Protein AF-A0A164HTQ0-F1 (afdb_monomer_lite)

pLDDT: mean 90.36, std 9.26, range [44.38, 96.44]

Sequence (57 aa):
MGVGRLVQIDEDTIELGGIFILPKYRGLHLAGEIVAFLVQTAKRSHIQNVYCLPLKN

Organism: Bacillus cereus (NCBI:txid1396)

Secondary structure (DSSP, 8-state):
-EEEEEEE-SSSEEEEEEEEE-GGGTTSSHHHHHHHH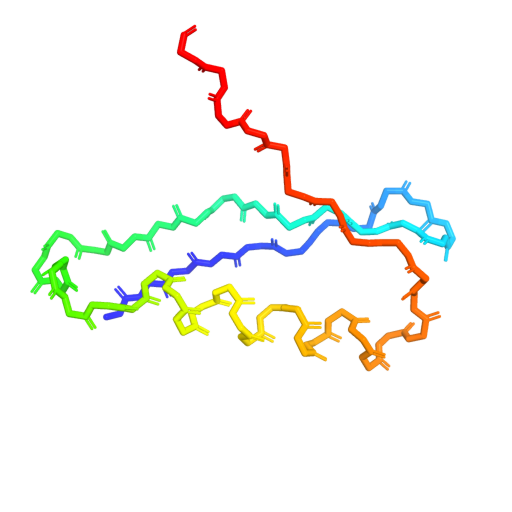HHHHHHHTT-SEEEE-----

Structure (mmCIF, N/CA/C/O backbone):
data_AF-A0A164HTQ0-F1
#
_entry.id   AF-A0A164HTQ0-F1
#
loop_
_atom_site.group_PDB
_atom_site.id
_atom_site.type_symbol
_atom_site.label_atom_id
_atom_site.label_alt_id
_atom_site.label_comp_id
_atom_site.label_asym_id
_atom_site.label_entity_id
_atom_site.label_seq_id
_atom_site.pdbx_PDB_ins_code
_atom_site.Cartn_x
_atom_site.Cartn_y
_atom_site.Cartn_z
_atom_site.occupancy
_atom_site.B_iso_or_equiv
_atom_site.auth_seq_id
_atom_site.auth_comp_id
_atom_site.auth_asym_id
_atom_site.auth_atom_id
_atom_site.pdbx_PDB_model_num
ATOM 1 N N . MET A 1 1 ? 13.206 -1.774 -6.064 1.00 88.06 1 MET A N 1
ATOM 2 C CA . MET A 1 1 ? 12.861 -0.876 -4.941 1.00 88.06 1 MET A CA 1
ATOM 3 C C . MET A 1 1 ? 11.548 -0.168 -5.224 1.00 88.06 1 MET A C 1
ATOM 5 O O . MET A 1 1 ? 11.314 0.245 -6.359 1.00 88.06 1 MET A O 1
ATOM 9 N N . GLY A 1 2 ? 10.720 -0.028 -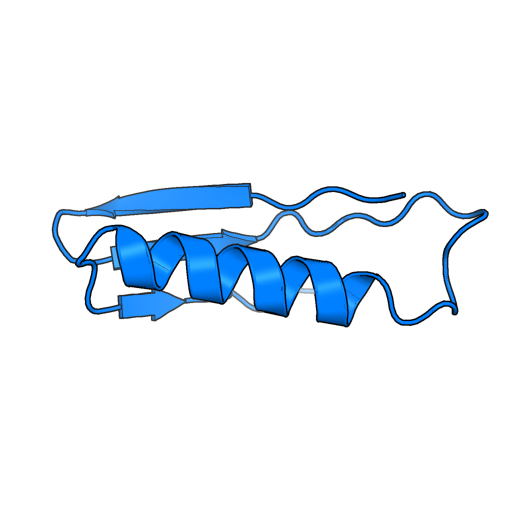4.198 1.00 93.75 2 GLY A N 1
ATOM 10 C CA . GLY A 1 2 ? 9.434 0.653 -4.259 1.00 93.75 2 GLY A CA 1
ATOM 11 C C . GLY A 1 2 ? 8.959 1.021 -2.861 1.00 93.75 2 GLY A C 1
ATOM 12 O O . GLY A 1 2 ? 9.622 0.691 -1.878 1.00 93.75 2 GLY A O 1
ATOM 13 N N . VAL A 1 3 ? 7.835 1.719 -2.799 1.00 95.56 3 VAL A N 1
ATOM 14 C CA . VAL A 1 3 ? 7.212 2.184 -1.559 1.00 95.56 3 VAL A CA 1
ATOM 15 C C . VAL A 1 3 ? 5.708 1.949 -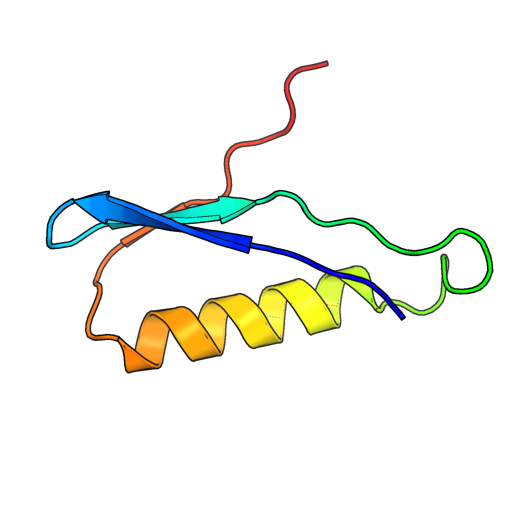1.607 1.00 95.56 3 VAL A C 1
ATOM 17 O O . VAL A 1 3 ? 5.121 1.798 -2.679 1.00 95.56 3 VAL A O 1
ATOM 20 N N . GLY A 1 4 ? 5.098 1.934 -0.431 1.00 95.25 4 GLY A N 1
ATOM 21 C CA . GLY A 1 4 ? 3.659 1.955 -0.230 1.00 95.25 4 GLY A CA 1
ATOM 22 C C . GLY A 1 4 ? 3.355 2.456 1.177 1.00 95.25 4 GLY A C 1
ATOM 23 O O . GLY A 1 4 ? 4.272 2.633 1.983 1.00 95.25 4 GLY A O 1
ATOM 24 N N . ARG A 1 5 ? 2.086 2.731 1.463 1.00 96.44 5 ARG A N 1
ATOM 25 C CA . ARG A 1 5 ? 1.661 3.419 2.682 1.00 96.44 5 ARG A CA 1
ATOM 26 C C . ARG A 1 5 ? 0.502 2.680 3.342 1.00 96.44 5 ARG A C 1
ATOM 28 O O . ARG A 1 5 ? -0.383 2.183 2.650 1.00 96.44 5 ARG A O 1
ATOM 35 N N . LEU A 1 6 ? 0.511 2.670 4.672 1.00 95.62 6 LEU A N 1
ATOM 36 C CA . LEU A 1 6 ? -0.662 2.418 5.503 1.00 95.62 6 LEU A CA 1
ATOM 37 C C . LEU A 1 6 ? -1.103 3.748 6.121 1.00 95.62 6 LEU A C 1
ATOM 39 O O . LEU A 1 6 ? -0.257 4.502 6.603 1.00 95.62 6 LEU A O 1
ATOM 43 N N . VAL A 1 7 ? -2.397 4.039 6.098 1.00 95.06 7 VAL A N 1
ATOM 44 C CA . VAL A 1 7 ? -3.002 5.203 6.756 1.00 95.06 7 VAL A CA 1
ATOM 45 C C . VAL A 1 7 ? -4.075 4.693 7.686 1.00 95.06 7 VAL A C 1
ATOM 47 O O . VAL A 1 7 ? -5.000 4.020 7.242 1.00 95.06 7 VAL A O 1
ATOM 50 N N . GLN A 1 8 ? -3.956 5.002 8.970 1.00 93.56 8 GLN A N 1
ATOM 51 C CA . GLN A 1 8 ? -5.037 4.731 9.902 1.00 93.56 8 GLN A CA 1
ATOM 52 C C . GLN A 1 8 ? -6.192 5.693 9.623 1.00 93.56 8 GLN A C 1
ATOM 54 O O . GLN A 1 8 ? -5.986 6.905 9.562 1.00 93.56 8 GLN A O 1
ATOM 59 N N . ILE A 1 9 ? -7.379 5.133 9.410 1.00 94.69 9 ILE A N 1
ATOM 60 C CA . ILE A 1 9 ? -8.609 5.885 9.150 1.00 94.69 9 ILE A CA 1
ATOM 61 C C . ILE A 1 9 ? -9.382 6.068 10.454 1.00 94.69 9 ILE A C 1
ATOM 63 O O . ILE A 1 9 ? -9.814 7.175 10.762 1.00 94.69 9 ILE A O 1
ATOM 67 N N . ASP A 1 10 ? -9.498 4.993 11.233 1.00 93.19 10 ASP A N 1
ATOM 68 C CA . ASP A 1 10 ? -10.149 4.969 12.542 1.00 93.19 10 ASP A CA 1
ATOM 69 C C . ASP A 1 10 ? -9.558 3.854 13.430 1.00 93.19 10 ASP A C 1
ATOM 71 O O . ASP A 1 10 ? -8.462 3.346 13.168 1.00 93.19 10 ASP A O 1
ATOM 75 N N . GLU A 1 11 ? -10.243 3.521 14.525 1.00 91.44 11 GLU A N 1
ATOM 76 C CA . GLU A 1 11 ? -9.807 2.531 15.518 1.00 91.44 11 GLU A CA 1
ATOM 77 C C . GLU A 1 11 ? -9.672 1.112 14.940 1.00 91.44 11 GLU A C 1
ATOM 79 O O . GLU A 1 11 ? -8.795 0.365 15.367 1.00 91.44 11 GLU A O 1
ATOM 84 N N . ASP A 1 12 ? -10.471 0.766 13.928 1.00 93.06 12 ASP A N 1
ATOM 85 C CA . ASP A 1 12 ? -10.568 -0.587 13.372 1.00 93.06 12 ASP A CA 1
ATOM 86 C C . ASP A 1 12 ? -10.232 -0.656 11.876 1.00 93.06 12 ASP A C 1
ATOM 88 O O . ASP A 1 12 ? -10.322 -1.733 11.271 1.00 93.06 12 ASP A O 1
ATOM 92 N N . THR A 1 13 ? -9.816 0.460 11.270 1.00 93.88 13 THR A N 1
ATOM 93 C CA . THR A 1 13 ? -9.627 0.572 9.821 1.00 93.88 13 THR A CA 1
ATOM 94 C C . THR A 1 13 ? -8.298 1.210 9.429 1.00 93.88 13 THR A C 1
ATOM 96 O O . THR A 1 13 ? -7.957 2.324 9.835 1.00 93.88 13 THR A O 1
ATOM 99 N N . ILE A 1 14 ? -7.580 0.536 8.525 1.00 95.88 14 ILE A N 1
ATOM 100 C CA . ILE A 1 14 ? -6.430 1.076 7.794 1.00 95.88 14 ILE A CA 1
ATOM 101 C C . ILE A 1 14 ? -6.703 1.079 6.284 1.00 95.88 14 ILE A C 1
ATOM 103 O O . ILE A 1 14 ? -7.165 0.095 5.705 1.00 95.88 14 ILE A O 1
ATOM 107 N N . GLU A 1 15 ? -6.321 2.166 5.622 1.00 94.94 15 GLU A N 1
ATOM 108 C CA . GLU A 1 15 ? -6.147 2.229 4.172 1.00 94.94 15 GLU A CA 1
ATOM 109 C C . GLU A 1 15 ? -4.720 1.807 3.796 1.00 94.94 15 GLU A C 1
ATOM 111 O O . GLU A 1 15 ? -3.735 2.357 4.289 1.00 94.94 15 GLU A O 1
ATOM 116 N N . LEU A 1 16 ? -4.606 0.864 2.866 1.00 95.19 16 LEU A N 1
ATOM 117 C CA . LEU A 1 16 ? -3.389 0.552 2.131 1.00 95.19 16 LEU A CA 1
ATOM 118 C C . LEU A 1 16 ? -3.429 1.265 0.779 1.00 95.19 16 LEU A C 1
ATOM 120 O O . LEU A 1 16 ? -4.371 1.098 0.005 1.00 95.19 16 LEU A O 1
ATOM 124 N N . GLY A 1 17 ? -2.375 2.008 0.452 1.00 94.50 17 GLY A N 1
ATOM 125 C CA . GLY A 1 17 ? -2.335 2.766 -0.794 1.00 94.50 17 GLY A CA 1
ATOM 126 C C . GLY A 1 17 ? -0.969 3.352 -1.124 1.00 94.50 17 GLY A C 1
ATOM 127 O O . GLY A 1 17 ? 0.048 3.024 -0.513 1.00 94.50 17 GLY A O 1
ATOM 128 N N . GLY A 1 18 ? -0.937 4.227 -2.134 1.00 92.75 18 GLY A N 1
ATOM 129 C CA . GLY A 1 18 ? 0.283 4.938 -2.534 1.00 92.75 18 GLY A CA 1
ATOM 130 C C . GLY A 1 18 ? 1.407 4.021 -3.024 1.00 92.75 18 GLY A C 1
ATOM 131 O O . GLY A 1 18 ? 2.579 4.328 -2.811 1.00 92.75 18 GLY A O 1
ATOM 132 N N . ILE A 1 19 ? 1.061 2.884 -3.638 1.00 93.75 19 ILE A N 1
ATOM 133 C CA . ILE A 1 19 ? 2.047 1.927 -4.141 1.00 93.75 19 ILE A CA 1
ATOM 134 C C . ILE A 1 19 ? 2.776 2.529 -5.343 1.00 93.75 19 ILE A C 1
ATOM 136 O O . ILE A 1 19 ? 2.162 2.863 -6.355 1.00 93.75 19 ILE A O 1
ATOM 140 N N . PHE A 1 20 ? 4.101 2.623 -5.253 1.00 93.75 20 PHE A N 1
ATOM 141 C CA . PHE A 1 20 ? 4.941 3.109 -6.339 1.00 93.75 20 PHE A CA 1
ATOM 142 C C . PHE A 1 20 ? 6.210 2.272 -6.479 1.00 93.75 20 PHE A C 1
ATOM 144 O O . PHE A 1 20 ? 6.968 2.078 -5.528 1.00 93.75 20 PHE A O 1
ATOM 151 N N . ILE A 1 21 ? 6.477 1.821 -7.706 1.00 95.44 21 ILE A N 1
ATOM 152 C CA . ILE A 1 21 ? 7.707 1.119 -8.072 1.00 95.44 21 ILE A CA 1
ATOM 153 C C . ILE A 1 21 ? 8.536 2.017 -8.987 1.00 95.44 21 ILE A C 1
ATOM 155 O O . ILE A 1 21 ? 8.065 2.454 -10.048 1.00 95.44 21 ILE A O 1
ATOM 159 N N . LEU A 1 22 ? 9.794 2.238 -8.595 1.00 95.06 22 LEU A N 1
ATOM 160 C CA . LEU A 1 22 ? 10.780 2.931 -9.422 1.00 95.06 22 LEU A CA 1
ATOM 161 C C . LEU A 1 22 ? 10.869 2.252 -10.804 1.00 95.06 22 LEU A C 1
ATOM 163 O O . LEU A 1 22 ? 10.989 1.026 -10.847 1.00 95.06 22 LEU A O 1
ATOM 167 N N . PRO A 1 23 ? 10.861 3.004 -11.925 1.00 95.50 23 PRO A N 1
ATOM 168 C CA . PRO A 1 23 ? 10.745 2.444 -13.276 1.00 95.50 23 PRO A CA 1
ATOM 169 C C . PRO A 1 23 ? 11.686 1.275 -13.581 1.00 95.50 23 PRO A C 1
ATOM 171 O O . PRO A 1 23 ? 11.239 0.253 -14.090 1.00 95.50 23 PRO A O 1
ATOM 174 N N . LYS A 1 24 ? 12.957 1.381 -13.173 1.00 96.06 24 LYS A N 1
ATOM 175 C CA . LYS A 1 24 ? 13.988 0.351 -13.389 1.00 96.06 24 LYS A CA 1
ATOM 176 C C . LYS A 1 24 ? 13.753 -0.981 -12.661 1.00 96.06 24 LYS A C 1
ATOM 178 O O . LYS A 1 24 ? 14.479 -1.932 -12.906 1.00 96.06 24 LYS A O 1
ATOM 183 N N . TYR A 1 25 ? 12.781 -1.046 -11.750 1.00 94.19 25 TYR A N 1
ATOM 184 C CA . TYR A 1 25 ? 12.422 -2.258 -11.008 1.00 94.19 25 TYR A CA 1
ATOM 185 C C . TYR A 1 25 ? 10.998 -2.753 -11.307 1.00 94.19 25 TYR A C 1
ATOM 187 O O . TYR A 1 25 ? 10.486 -3.632 -10.612 1.00 94.19 25 TYR A O 1
ATOM 195 N N . ARG A 1 26 ? 10.320 -2.171 -12.304 1.00 92.00 26 ARG A N 1
ATOM 196 C CA . ARG A 1 26 ? 9.011 -2.655 -12.762 1.00 92.00 26 ARG A CA 1
ATOM 197 C C . ARG A 1 26 ? 9.172 -3.991 -13.496 1.00 92.00 26 AR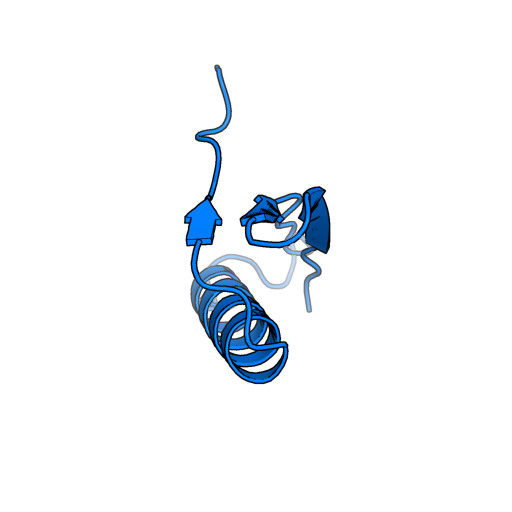G A C 1
ATOM 199 O O . ARG A 1 26 ? 10.252 -4.309 -13.975 1.00 92.00 26 ARG A O 1
ATOM 206 N N . GLY A 1 27 ? 8.104 -4.789 -13.546 1.00 91.50 27 GLY A N 1
ATOM 207 C CA . GLY A 1 27 ? 8.131 -6.137 -14.136 1.00 91.50 27 GLY A CA 1
ATOM 208 C C . GLY A 1 27 ? 8.759 -7.219 -13.246 1.00 91.50 27 GLY A C 1
ATOM 209 O O . GLY A 1 27 ? 8.704 -8.392 -13.587 1.00 91.50 27 GLY A O 1
ATOM 210 N N . LEU A 1 28 ? 9.292 -6.851 -12.076 1.00 92.00 28 LEU A N 1
ATOM 211 C CA . LEU A 1 28 ? 9.913 -7.773 -11.116 1.00 92.00 28 LEU A CA 1
ATOM 212 C C . LEU A 1 28 ? 8.955 -8.231 -9.999 1.00 92.00 28 LEU A C 1
ATOM 214 O O . LEU A 1 28 ? 9.408 -8.586 -8.922 1.00 92.00 28 LEU A O 1
ATOM 218 N N . HIS A 1 29 ? 7.635 -8.146 -10.199 1.00 91.44 29 HIS A N 1
ATOM 219 C CA . HIS A 1 29 ? 6.601 -8.525 -9.211 1.00 91.44 29 HIS A CA 1
ATOM 220 C C . HIS A 1 29 ? 6.646 -7.805 -7.840 1.00 91.44 29 HIS A C 1
ATOM 222 O O . HIS A 1 29 ? 5.822 -8.082 -6.971 1.00 91.44 29 HIS A O 1
ATOM 228 N N . LEU A 1 30 ? 7.504 -6.790 -7.673 1.00 93.12 30 LEU A N 1
ATOM 229 C CA . LEU A 1 30 ? 7.686 -6.055 -6.411 1.00 93.12 30 LEU A CA 1
ATOM 230 C C . LEU A 1 30 ? 6.418 -5.389 -5.863 1.00 93.12 30 LEU A C 1
ATOM 232 O O . LEU A 1 30 ? 6.308 -5.187 -4.659 1.00 93.12 30 LEU A O 1
ATOM 236 N N . ALA A 1 31 ? 5.456 -5.028 -6.717 1.00 92.44 31 ALA A N 1
ATOM 237 C CA . ALA A 1 31 ? 4.191 -4.463 -6.247 1.00 92.44 31 ALA A CA 1
ATOM 238 C C . ALA 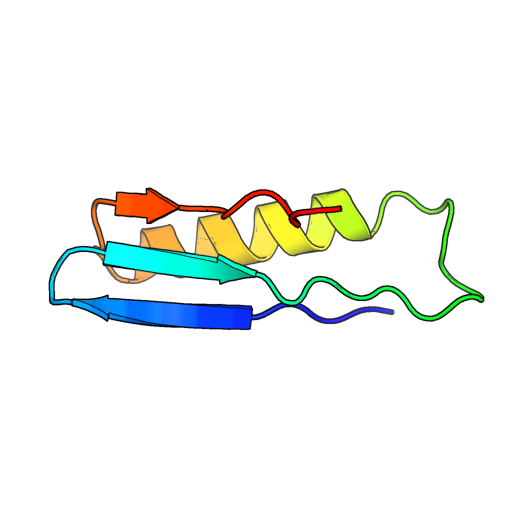A 1 31 ? 3.425 -5.463 -5.363 1.00 92.44 31 ALA A C 1
ATOM 240 O O . ALA A 1 31 ? 2.891 -5.073 -4.328 1.00 92.44 31 ALA A O 1
ATOM 241 N N . GLY A 1 32 ? 3.430 -6.749 -5.730 1.00 92.94 32 GLY A N 1
ATOM 242 C CA . GLY A 1 32 ? 2.809 -7.806 -4.934 1.00 92.94 32 GLY A CA 1
ATOM 243 C C . GLY A 1 32 ? 3.520 -8.014 -3.598 1.00 92.94 32 GLY A C 1
ATOM 244 O O . GLY A 1 32 ? 2.860 -8.134 -2.570 1.00 92.94 32 GLY A O 1
ATOM 245 N N . GLU A 1 33 ? 4.856 -7.971 -3.589 1.00 95.06 33 GLU A N 1
ATOM 246 C CA . GLU A 1 33 ? 5.647 -8.085 -2.357 1.00 95.06 33 GLU A CA 1
ATOM 247 C C . GLU A 1 33 ? 5.385 -6.928 -1.388 1.00 95.06 33 GLU A C 1
ATOM 249 O O . GLU A 1 33 ? 5.203 -7.154 -0.193 1.00 95.06 33 GLU A O 1
ATOM 254 N N . ILE A 1 34 ? 5.295 -5.695 -1.897 1.00 95.12 34 ILE A N 1
ATOM 255 C CA . ILE A 1 34 ? 4.955 -4.526 -1.077 1.00 95.12 34 ILE A CA 1
ATOM 256 C C . ILE A 1 34 ? 3.548 -4.676 -0.497 1.00 95.12 34 ILE A C 1
ATOM 258 O O . ILE A 1 34 ? 3.361 -4.460 0.697 1.00 95.12 34 ILE A O 1
ATOM 262 N N . VAL A 1 35 ? 2.560 -5.080 -1.302 1.00 94.06 35 VAL A N 1
ATOM 263 C CA . VAL A 1 35 ? 1.191 -5.302 -0.810 1.00 94.06 35 VAL A CA 1
ATOM 264 C C . VAL A 1 35 ? 1.175 -6.382 0.273 1.00 94.06 35 VAL A C 1
ATOM 266 O O . VAL A 1 35 ? 0.603 -6.164 1.339 1.00 94.06 35 VAL A O 1
ATOM 269 N N . ALA A 1 36 ? 1.849 -7.514 0.053 1.00 94.38 36 ALA A N 1
ATOM 270 C CA . ALA A 1 36 ? 1.939 -8.590 1.036 1.00 94.38 36 ALA A CA 1
ATOM 271 C C . ALA A 1 36 ? 2.586 -8.117 2.349 1.00 94.38 36 ALA A C 1
ATOM 273 O O . ALA A 1 36 ? 2.073 -8.406 3.433 1.00 94.38 36 ALA A O 1
ATOM 274 N N . PHE A 1 37 ? 3.676 -7.351 2.257 1.00 94.88 37 PHE A N 1
ATOM 275 C CA . PHE A 1 37 ? 4.360 -6.768 3.408 1.00 94.88 37 PHE A CA 1
ATOM 276 C C . PHE A 1 37 ? 3.462 -5.801 4.194 1.00 94.88 37 PHE A C 1
ATOM 278 O O . PHE A 1 37 ? 3.379 -5.886 5.422 1.00 94.88 37 PHE A O 1
ATOM 285 N N . LEU A 1 38 ? 2.756 -4.905 3.503 1.00 94.44 38 LEU A N 1
ATOM 286 C CA . LEU A 1 38 ? 1.865 -3.927 4.129 1.00 94.44 38 LEU A CA 1
ATOM 287 C C . LEU A 1 38 ? 0.654 -4.605 4.786 1.00 94.44 38 LEU A C 1
ATOM 289 O O . LEU A 1 38 ? 0.305 -4.260 5.911 1.00 94.44 38 LEU A O 1
ATOM 293 N N . VAL A 1 39 ? 0.063 -5.624 4.151 1.00 92.25 39 VAL A N 1
ATOM 294 C CA . VAL A 1 39 ? -1.031 -6.416 4.743 1.00 92.25 39 VAL A CA 1
ATOM 295 C C . VAL A 1 39 ? -0.564 -7.152 5.999 1.00 92.25 39 VAL A C 1
ATOM 297 O O . VAL A 1 39 ? -1.266 -7.151 7.009 1.00 92.25 39 VAL A O 1
ATOM 300 N N . GLN A 1 40 ? 0.621 -7.769 5.977 1.00 93.94 40 GLN A N 1
ATOM 301 C CA . GLN A 1 40 ? 1.174 -8.409 7.176 1.00 93.94 40 GLN A CA 1
ATOM 302 C C . GLN A 1 40 ? 1.452 -7.398 8.288 1.00 93.94 40 GLN A C 1
ATOM 304 O O . GLN A 1 40 ? 1.201 -7.694 9.454 1.00 93.94 40 GLN A O 1
ATOM 309 N N . THR A 1 41 ? 1.941 -6.212 7.933 1.00 93.62 41 THR A N 1
ATOM 310 C CA . THR A 1 41 ? 2.177 -5.125 8.886 1.00 93.62 41 THR A CA 1
ATOM 311 C C . THR A 1 41 ? 0.868 -4.676 9.536 1.00 93.62 41 THR A C 1
ATOM 313 O O . THR A 1 41 ? 0.793 -4.650 10.759 1.00 93.62 41 THR A O 1
ATOM 316 N N . ALA A 1 42 ? -0.188 -4.438 8.752 1.00 91.62 42 ALA A N 1
ATOM 317 C CA . ALA A 1 42 ? -1.501 -4.056 9.273 1.00 91.62 42 ALA A CA 1
ATOM 318 C C . ALA A 1 42 ? -2.105 -5.128 10.201 1.00 91.62 42 ALA A C 1
ATOM 320 O O . ALA A 1 42 ? -2.615 -4.804 11.270 1.00 91.62 42 ALA A O 1
ATOM 321 N N . LYS A 1 43 ? -1.968 -6.419 9.856 1.00 88.50 43 LYS A N 1
ATOM 322 C CA . LYS A 1 43 ? -2.431 -7.532 10.708 1.00 88.50 43 LYS A CA 1
ATOM 323 C C . LYS A 1 43 ? -1.755 -7.566 12.081 1.00 88.50 43 LYS A C 1
ATOM 325 O O . LYS A 1 43 ? -2.368 -8.007 13.047 1.00 88.50 43 LYS A O 1
ATOM 330 N N . ARG A 1 44 ? -0.499 -7.118 12.184 1.00 91.56 44 ARG A N 1
ATOM 331 C CA . ARG A 1 44 ? 0.220 -7.033 13.469 1.00 91.56 44 ARG A CA 1
ATOM 332 C C . ARG A 1 44 ? -0.262 -5.875 14.342 1.00 91.56 44 ARG A C 1
ATOM 334 O O . ARG A 1 44 ? -0.018 -5.901 15.540 1.00 91.56 44 ARG A O 1
ATOM 341 N N . SER A 1 45 ? -0.952 -4.894 13.768 1.00 84.75 45 SER A N 1
ATOM 342 C CA . SER A 1 45 ? -1.495 -3.738 14.486 1.00 84.75 45 SER A CA 1
ATOM 343 C C . SER A 1 45 ? -2.846 -4.012 15.162 1.00 84.75 45 SER A C 1
ATOM 345 O O . SER A 1 45 ? -3.457 -3.071 15.646 1.00 84.75 45 SER A O 1
ATOM 347 N N . HIS A 1 46 ? -3.320 -5.268 15.202 1.00 83.06 46 HIS A N 1
ATOM 348 C CA . HIS A 1 46 ? -4.634 -5.672 15.740 1.00 83.06 46 HIS A CA 1
ATOM 349 C C . HIS A 1 46 ? -5.853 -5.011 15.068 1.00 83.06 46 HIS A C 1
ATOM 351 O O . HIS A 1 46 ? -6.966 -5.116 15.572 1.00 83.06 46 HIS A O 1
ATOM 357 N N . ILE A 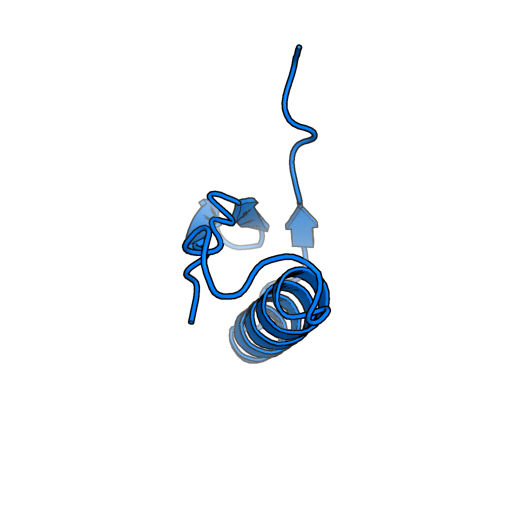1 47 ? -5.660 -4.385 13.907 1.00 83.19 47 ILE A N 1
ATOM 358 C CA . ILE A 1 47 ? -6.714 -3.723 13.139 1.00 83.19 47 ILE A CA 1
ATOM 359 C C . ILE A 1 47 ? -7.480 -4.747 12.300 1.00 83.19 47 ILE A C 1
ATOM 361 O O . ILE A 1 47 ? -6.884 -5.609 11.646 1.00 83.19 47 ILE A O 1
ATOM 365 N N . GLN A 1 48 ? -8.809 -4.655 12.337 1.00 84.31 48 GLN A N 1
ATOM 366 C CA . GLN A 1 48 ? -9.713 -5.646 11.748 1.00 84.31 48 GLN A CA 1
ATOM 367 C C . GLN A 1 48 ? -9.888 -5.451 10.240 1.00 84.31 48 GLN A C 1
ATOM 369 O O . GLN A 1 48 ? -9.963 -6.429 9.494 1.00 84.31 48 GLN A O 1
ATOM 374 N N . ASN A 1 49 ? -9.912 -4.196 9.783 1.00 91.81 49 ASN A N 1
ATOM 375 C CA . ASN A 1 49 ? -10.252 -3.854 8.409 1.00 91.81 49 ASN A CA 1
ATOM 376 C C . ASN A 1 49 ? -9.075 -3.206 7.678 1.00 91.81 49 ASN A C 1
ATOM 378 O O . ASN A 1 49 ? -8.523 -2.193 8.107 1.00 91.81 49 ASN A O 1
ATOM 382 N N . VAL A 1 50 ? -8.715 -3.775 6.526 1.00 92.19 50 VAL A N 1
ATOM 383 C CA . VAL A 1 50 ? -7.699 -3.218 5.627 1.00 92.19 50 VAL A CA 1
ATOM 384 C C . VAL A 1 50 ? -8.313 -3.039 4.249 1.00 92.19 50 VAL A C 1
ATOM 386 O O . VAL A 1 50 ? -8.672 -4.022 3.600 1.00 92.19 50 VAL A O 1
ATOM 389 N N . TYR A 1 51 ? -8.403 -1.794 3.786 1.00 91.69 51 TYR A N 1
ATOM 390 C CA . TYR A 1 51 ? -8.950 -1.468 2.470 1.00 91.69 51 TYR A CA 1
ATOM 391 C C . TYR A 1 51 ? -7.865 -0.961 1.533 1.00 91.69 51 TYR A C 1
ATOM 393 O O . TYR A 1 51 ? -7.016 -0.166 1.917 1.00 91.69 51 TYR A O 1
ATOM 401 N N . CYS A 1 52 ? -7.929 -1.389 0.276 1.00 89.88 52 CYS A N 1
ATOM 402 C CA . CYS A 1 52 ? -7.197 -0.763 -0.815 1.00 89.88 52 CYS A CA 1
ATOM 403 C C . CYS A 1 52 ? -8.226 -0.095 -1.715 1.00 89.88 52 CYS A C 1
ATOM 405 O O . CYS A 1 52 ? -9.047 -0.779 -2.333 1.00 89.88 52 CYS A O 1
ATOM 407 N N . LEU A 1 53 ? -8.222 1.235 -1.751 1.00 84.81 53 LEU A N 1
ATOM 408 C CA . LEU A 1 53 ? -9.118 1.957 -2.639 1.00 84.81 53 LEU A CA 1
ATOM 409 C C . LEU A 1 53 ? -8.601 1.810 -4.074 1.00 84.81 53 LEU A C 1
ATOM 411 O O . LEU A 1 53 ? -7.431 2.115 -4.332 1.00 84.81 53 LEU A O 1
ATOM 415 N N . PRO A 1 54 ? -9.437 1.350 -5.020 1.00 77.44 54 PRO A N 1
ATOM 416 C CA . PRO A 1 54 ? -9.036 1.312 -6.413 1.00 77.44 54 PRO A CA 1
ATOM 417 C C . PRO A 1 54 ? -8.698 2.733 -6.869 1.00 77.44 54 PRO A C 1
ATOM 419 O O . PRO A 1 54 ? -9.441 3.681 -6.601 1.00 77.44 54 PRO A O 1
ATOM 422 N N . LEU A 1 55 ? -7.567 2.878 -7.560 1.00 62.94 55 LEU A N 1
ATOM 423 C CA . LEU A 1 55 ? -7.226 4.118 -8.250 1.00 62.94 55 LEU A CA 1
ATOM 424 C C . LEU A 1 55 ? -8.371 4.440 -9.220 1.00 62.94 55 LEU A C 1
ATOM 426 O O . LEU A 1 55 ? -8.640 3.663 -10.137 1.00 62.94 55 LEU A O 1
ATOM 430 N N . LYS A 1 56 ? -9.076 5.553 -8.989 1.00 58.50 56 LYS A N 1
ATOM 431 C CA . LYS A 1 56 ? -10.023 6.085 -9.973 1.00 58.50 56 LYS A CA 1
ATOM 432 C C . LYS A 1 56 ? -9.218 6.584 -11.174 1.00 58.50 56 LYS A C 1
ATOM 434 O O . LYS A 1 56 ? -8.310 7.395 -10.991 1.00 58.50 56 LYS A O 1
ATOM 439 N N . ASN A 1 57 ? -9.557 6.069 -12.354 1.00 44.38 57 ASN A N 1
ATOM 440 C CA . ASN A 1 57 ? -9.174 6.645 -13.644 1.00 44.38 57 ASN A CA 1
ATOM 441 C C . ASN A 1 57 ? -10.116 7.794 -13.998 1.00 44.38 57 ASN A C 1
ATOM 443 O O . ASN A 1 57 ? -11.321 7.667 -13.674 1.00 44.38 57 ASN A O 1
#

Radius of gyration: 12.1 Å; chains: 1; bounding box: 25×15×30 Å

InterPro domains:
  IPR000182 GNAT domain [PF00583] (2-52)
  IPR016181 Acyl-CoA N-acyltransferase [SSF55729] (2-53)

Foldseek 3Di:
DWDWDWDDPDPQEIETGDTDDDPVCPPVCVSVVNVVVVVVVVVVVVHHYYDYDPPDD